Protein AF-A0A5B2TSE2-F1 (afdb_monomer)

pLDDT: mean 82.45, std 15.37, range [44.38, 97.31]

Nearest PDB structures (foldseek):
  7pr6-assembly1_AAA  TM=5.785E-01  e=1.540E-02  Escherichia coli K-12
  7pr6-assembly1_BBB-2  TM=5.096E-01  e=3.638E-02  Escherichia coli K-12
  8ohx-assembly1_AAA  TM=5.110E-01  e=3.638E-02  Escherichia coli
  1e07-assembly1_A  TM=4.698E-01  e=3.292E-01  Homo sapiens
  1vca-assembly1_A  TM=3.664E-01  e=1.823E-01  Homo sapiens

Radius of gyration: 26.02 Å; Cα contacts (8 Å, |Δi|>4): 237; chains: 1; bounding box: 53×44×72 Å

Organism: NCBI:txid1658664

Secondary structure (DSSP, 8-state):
-BTTB----------SSS---------SSPPPP--------SS--SS----------------EEEEEEESSSEETT--EEEEEEESS-EEEEEEEEETTS-EEEEEEEEE-SEEEEEEE--TTPPSEEEEEEEEETTEEEEEEEEEE-

Foldseek 3Di:
DDPPDDDDDDDDDDDPDLEDDDDDDDDPDDDDDDPDDDDDDPDPDPDDSDYPPDPPPPDPVQDFDDWDWPDFADEAQGKIKIKIATQAWFKKKKWKAAPVGDTQDIDIDTDHHTIDIDIDGRHPDDFHKMWIWIATPNDIDIDIGTYDD

Mean predicted aligned error: 16.01 Å

Solvent-accessible surface area (backbone atoms only — not comparable to full-atom values): 9755 Å² total; per-residue (Å²): 126,56,104,87,47,91,76,88,86,87,80,95,80,86,73,90,76,71,62,80,85,89,80,89,78,86,62,102,58,84,81,77,92,77,93,79,87,86,88,78,83,92,65,98,60,101,63,88,73,64,73,81,78,72,74,80,74,84,59,75,80,63,44,71,48,69,80,48,67,40,58,69,66,30,49,58,74,45,65,37,37,39,35,35,31,25,75,47,70,36,67,26,38,43,36,30,22,41,83,90,66,52,79,76,41,75,52,75,48,75,40,46,65,40,81,39,77,46,81,42,75,58,72,87,59,70,66,44,58,34,41,39,36,40,38,34,84,92,38,79,43,80,45,80,43,39,37,36,119

InterPro domains:
  IPR026444 Secretion system, C-terminal sorting domain [PF18962] (70-148)
  IPR026444 Secretion system, C-terminal sorting domain [TIGR04183] (70-148)

Sequence (149 aa):
FGHRRGGMLSYPVTVSGGSLEVGFLHGPSENPLVNAIEVLVGQASSNLVQLKSRLPIGTSKLSVNDVTLIPNPVFKNEKITVQLVSSIESLTFVSMYSLNGALVYQKSFTTFVGHNEMELFPENLEAGIYLVKISTAGNDMLKKIIVKN

Structure (mmCIF, N/CA/C/O backbone):
data_AF-A0A5B2TSE2-F1
#
_entry.id   AF-A0A5B2TSE2-F1
#
loop_
_atom_site.group_PDB
_atom_site.id
_atom_site.type_symbol
_atom_site.label_atom_id
_atom_site.label_alt_id
_atom_site.label_comp_id
_atom_site.label_asym_id
_atom_site.label_entity_id
_atom_site.label_seq_id
_atom_site.pdbx_PDB_ins_code
_atom_site.Cartn_x
_atom_site.Cartn_y
_atom_site.Cartn_z
_atom_site.occupancy
_atom_site.B_iso_or_equiv
_atom_site.auth_seq_id
_atom_site.auth_comp_id
_atom_site.auth_asym_id
_atom_site.auth_atom_id
_atom_site.pdbx_PDB_model_num
ATOM 1 N N . PHE A 1 1 ? 13.574 -30.381 -42.114 1.00 55.53 1 PHE A N 1
ATOM 2 C CA . PHE A 1 1 ? 12.448 -30.393 -41.152 1.00 55.53 1 PHE A CA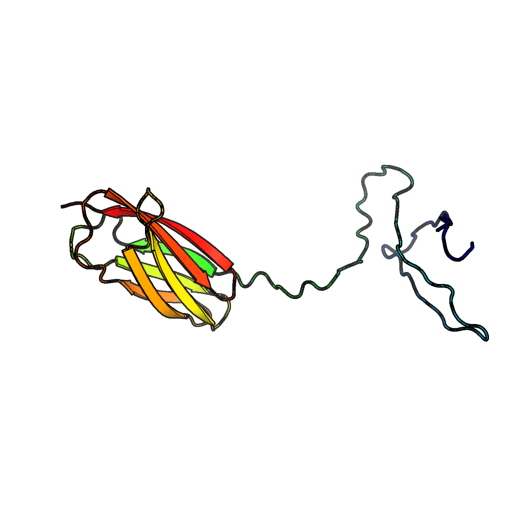 1
ATOM 3 C C . PHE A 1 1 ? 11.169 -30.017 -41.899 1.00 55.53 1 PHE A C 1
ATOM 5 O O . PHE A 1 1 ? 11.265 -29.232 -42.831 1.00 55.53 1 PHE A O 1
ATOM 12 N N . GLY A 1 2 ? 10.023 -30.643 -41.606 1.00 58.03 2 GLY A N 1
ATOM 13 C CA . GLY A 1 2 ? 8.767 -30.478 -42.367 1.00 58.03 2 GLY A CA 1
ATOM 14 C C . GLY A 1 2 ? 7.661 -29.802 -41.548 1.00 58.03 2 GLY A C 1
ATOM 15 O O . GLY A 1 2 ? 7.815 -29.635 -40.343 1.00 58.03 2 GLY A O 1
ATOM 16 N N . HIS A 1 3 ? 6.520 -29.478 -42.171 1.00 58.81 3 HIS A N 1
ATOM 17 C CA . HIS A 1 3 ? 5.462 -28.619 -41.599 1.00 58.81 3 HIS A CA 1
ATOM 18 C C . HIS A 1 3 ? 4.762 -29.126 -40.312 1.00 58.81 3 HIS A C 1
ATOM 20 O O . HIS A 1 3 ? 3.870 -28.454 -39.805 1.00 58.81 3 HIS A O 1
ATOM 26 N N . ARG A 1 4 ? 5.127 -30.303 -39.777 1.00 61.62 4 ARG A N 1
ATOM 27 C CA . ARG A 1 4 ? 4.570 -30.867 -38.524 1.00 61.62 4 ARG A CA 1
ATOM 28 C C . ARG A 1 4 ? 5.601 -31.516 -37.597 1.00 61.62 4 ARG A C 1
ATOM 30 O O . ARG A 1 4 ? 5.214 -32.169 -36.635 1.00 61.62 4 ARG A O 1
ATOM 37 N N . ARG A 1 5 ? 6.903 -31.407 -37.885 1.00 69.69 5 ARG A N 1
ATOM 38 C CA . ARG A 1 5 ? 7.961 -31.949 -37.013 1.00 69.69 5 ARG A CA 1
ATOM 39 C C . ARG A 1 5 ? 9.074 -30.920 -36.869 1.00 69.69 5 ARG A C 1
ATOM 41 O O . ARG A 1 5 ? 9.832 -30.701 -37.815 1.00 69.69 5 ARG A O 1
ATOM 48 N N . GLY A 1 6 ? 9.145 -30.298 -35.693 1.00 72.81 6 GLY A N 1
ATOM 49 C CA . GLY A 1 6 ? 10.291 -29.489 -35.291 1.00 72.81 6 GLY A CA 1
ATOM 50 C C . GLY A 1 6 ? 11.506 -30.387 -35.081 1.00 72.81 6 GLY A C 1
ATOM 51 O O . GLY A 1 6 ? 11.375 -31.492 -34.559 1.00 72.81 6 GLY A O 1
ATOM 52 N N . GLY A 1 7 ? 12.672 -29.939 -35.535 1.00 78.12 7 GLY A N 1
ATOM 53 C CA . GLY A 1 7 ? 13.942 -30.566 -35.197 1.00 78.12 7 GLY A CA 1
ATOM 54 C C . GLY A 1 7 ? 14.780 -29.634 -34.344 1.00 78.12 7 GLY A C 1
ATOM 55 O O . GLY A 1 7 ? 14.638 -28.417 -34.434 1.00 78.12 7 GLY A O 1
ATOM 56 N N . MET A 1 8 ? 15.646 -30.222 -33.529 1.00 85.12 8 MET A N 1
ATOM 57 C CA . MET A 1 8 ? 16.658 -29.501 -32.772 1.00 85.12 8 MET A CA 1
ATOM 58 C C . MET A 1 8 ? 17.994 -29.641 -33.505 1.00 85.12 8 MET A C 1
ATOM 60 O O . MET A 1 8 ? 18.377 -30.744 -33.894 1.00 85.12 8 MET A O 1
ATOM 64 N N . LEU A 1 9 ? 18.686 -28.521 -33.698 1.00 83.88 9 LEU A N 1
ATOM 65 C CA . LEU A 1 9 ? 20.085 -28.483 -34.114 1.00 83.88 9 LEU A CA 1
ATOM 66 C C . LEU A 1 9 ? 20.907 -28.002 -32.916 1.00 83.88 9 LEU A C 1
ATOM 68 O O . LEU A 1 9 ? 20.532 -27.022 -32.274 1.00 83.88 9 LEU A O 1
ATOM 72 N N . SER A 1 10 ? 22.009 -28.689 -32.621 1.00 87.69 10 SER A N 1
ATOM 73 C CA . SER A 1 10 ? 22.873 -28.385 -31.477 1.00 87.69 10 SER A CA 1
ATOM 74 C C . SER A 1 10 ? 24.286 -28.085 -31.956 1.00 87.69 10 SER A C 1
ATOM 76 O O . SER A 1 10 ? 24.852 -28.844 -32.743 1.00 87.69 10 SER A O 1
ATOM 78 N N . TYR A 1 11 ? 24.860 -26.992 -31.455 1.00 85.69 11 TYR A N 1
ATOM 79 C CA . TYR A 1 11 ? 26.192 -26.523 -31.828 1.00 85.69 11 TYR A CA 1
ATOM 80 C C . TYR A 1 11 ? 27.026 -26.275 -30.563 1.00 85.69 11 TYR A C 1
ATOM 82 O O . TYR A 1 11 ? 26.611 -25.470 -29.727 1.00 85.69 11 TYR A O 1
ATOM 90 N N . PRO A 1 12 ? 28.186 -26.935 -30.390 1.00 85.81 12 PRO A N 1
ATOM 91 C CA . PRO A 1 12 ? 29.099 -26.610 -29.301 1.00 85.81 12 PRO A CA 1
ATOM 92 C C . PRO A 1 12 ? 29.840 -25.298 -29.601 1.00 85.81 12 PRO A C 1
ATOM 94 O O . PRO A 1 12 ? 30.376 -25.123 -30.695 1.00 85.81 12 PRO A O 1
ATOM 97 N N . VAL A 1 13 ? 29.889 -24.382 -28.628 1.00 82.38 13 VAL A N 1
ATOM 98 C CA . VAL A 1 13 ? 30.563 -23.075 -28.752 1.00 82.38 13 VAL A CA 1
ATOM 99 C C . VAL A 1 13 ? 31.372 -22.774 -27.487 1.00 82.38 13 VAL A C 1
ATOM 101 O O . VAL A 1 13 ? 30.873 -22.942 -26.375 1.00 82.38 13 VAL A O 1
ATOM 104 N N . THR A 1 14 ? 32.604 -22.285 -27.651 1.00 83.88 14 THR A N 1
ATOM 105 C CA . THR A 1 14 ? 33.458 -21.799 -26.552 1.00 83.88 14 THR A CA 1
ATOM 106 C C . THR A 1 14 ? 33.378 -20.274 -26.457 1.00 83.88 14 THR A C 1
ATOM 108 O O . THR A 1 14 ? 33.639 -19.579 -27.436 1.00 83.88 14 THR A O 1
ATOM 111 N N . VAL A 1 15 ? 33.058 -19.737 -25.274 1.00 81.56 15 VAL A N 1
ATOM 112 C CA . VAL A 1 15 ? 32.952 -18.286 -25.035 1.00 81.56 15 VAL A CA 1
ATOM 113 C C . VAL A 1 15 ? 34.259 -17.754 -24.443 1.00 81.56 15 VAL A C 1
ATOM 115 O O . VAL A 1 15 ? 34.532 -17.959 -23.265 1.00 81.56 15 VAL A O 1
ATOM 118 N N . SER A 1 16 ? 35.064 -17.052 -25.247 1.00 73.19 16 SER A N 1
ATOM 119 C CA . SER A 1 16 ? 36.394 -16.556 -24.834 1.00 73.19 16 SER A CA 1
ATOM 120 C C . SER A 1 16 ? 36.434 -15.073 -24.417 1.00 73.19 16 SER A C 1
ATOM 122 O O . SER A 1 16 ? 37.504 -14.564 -24.096 1.00 73.19 16 SER A O 1
ATOM 124 N N . GLY A 1 17 ? 35.300 -14.367 -24.409 1.00 66.75 17 GLY A N 1
ATOM 125 C CA . GLY A 1 17 ? 35.241 -12.911 -24.176 1.00 66.75 17 GLY A CA 1
ATOM 126 C C . GLY A 1 17 ? 34.177 -12.461 -23.173 1.00 66.75 17 GLY A C 1
ATOM 127 O O . GLY A 1 17 ? 33.862 -11.279 -23.101 1.00 66.75 17 GLY A O 1
ATOM 128 N N . GLY A 1 18 ? 33.589 -13.396 -22.421 1.00 75.19 18 GLY A N 1
ATOM 129 C CA . GLY A 1 18 ? 32.560 -13.108 -21.413 1.00 75.19 18 GLY A CA 1
ATOM 130 C C . GLY A 1 18 ? 31.145 -12.865 -21.957 1.00 75.19 18 GLY A C 1
ATOM 131 O O . GLY A 1 18 ? 30.205 -12.835 -21.165 1.00 75.19 18 GLY A O 1
ATOM 132 N N . SER A 1 19 ? 30.959 -12.749 -23.274 1.00 81.44 19 SER A N 1
ATOM 133 C CA .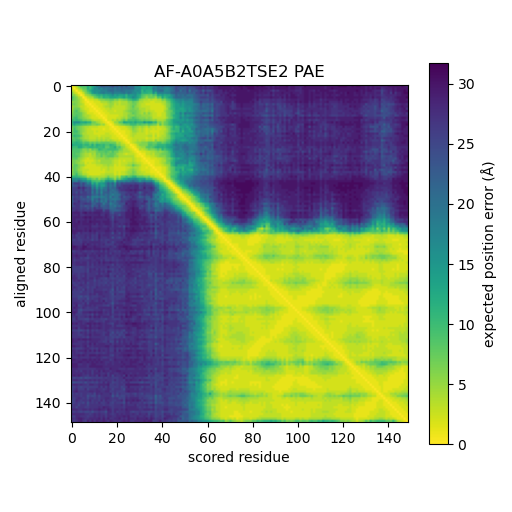 SER A 1 19 ? 29.642 -12.656 -23.916 1.00 81.44 19 SER A CA 1
ATOM 134 C C . SER A 1 19 ? 29.478 -13.670 -25.050 1.00 81.44 19 SER A C 1
ATOM 136 O O . SER A 1 19 ? 30.407 -13.944 -25.807 1.00 81.44 19 SER A O 1
ATOM 138 N N . LEU A 1 20 ? 28.266 -14.219 -25.158 1.00 85.38 20 LEU A N 1
ATOM 139 C CA . LEU A 1 20 ? 27.782 -14.967 -26.316 1.00 85.38 20 LEU A CA 1
ATOM 140 C C . LEU A 1 20 ? 26.706 -14.121 -26.998 1.00 85.38 20 LEU A C 1
ATOM 142 O O . LEU A 1 20 ? 25.741 -13.718 -26.347 1.00 85.38 20 LEU A O 1
ATOM 146 N N . GLU A 1 21 ? 26.869 -13.869 -28.290 1.00 87.12 21 GLU A N 1
ATOM 147 C CA . GLU A 1 21 ? 25.919 -13.112 -29.104 1.00 87.12 21 GLU A CA 1
ATOM 148 C C . GLU A 1 21 ? 25.267 -14.041 -30.130 1.00 87.12 21 GLU A C 1
ATOM 150 O O . GLU A 1 21 ? 25.946 -14.843 -30.771 1.00 87.12 21 GLU A O 1
ATOM 155 N N . VAL A 1 22 ? 23.944 -13.944 -30.276 1.00 86.25 22 VAL A N 1
ATOM 156 C CA . VAL A 1 22 ? 23.176 -14.710 -31.265 1.00 86.25 22 VAL A CA 1
ATOM 157 C C . VAL A 1 22 ? 22.559 -13.727 -32.249 1.00 86.25 22 VAL A C 1
ATOM 159 O O . VAL A 1 22 ? 21.670 -12.957 -31.888 1.00 86.25 22 VAL A O 1
ATOM 162 N N . GLY A 1 23 ? 23.056 -13.739 -33.484 1.00 85.12 23 GLY A N 1
ATOM 163 C CA . GLY A 1 23 ? 22.583 -12.878 -34.562 1.00 85.12 23 GLY A CA 1
ATOM 164 C C . GLY A 1 23 ? 21.850 -13.669 -35.639 1.00 85.12 23 GLY A C 1
ATOM 165 O O . GLY A 1 23 ? 22.335 -14.704 -36.094 1.00 85.12 23 GLY A 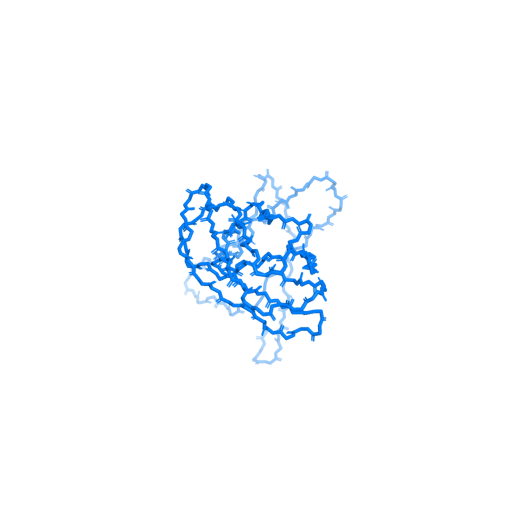O 1
ATOM 166 N N . PHE A 1 24 ? 20.708 -13.150 -36.087 1.00 84.38 24 PHE A N 1
ATOM 167 C CA . PHE A 1 24 ? 20.033 -13.618 -37.296 1.00 84.38 24 PHE A CA 1
ATOM 168 C C . PHE A 1 24 ? 20.484 -12.751 -38.466 1.00 84.38 24 PHE A C 1
ATOM 170 O O . PHE A 1 24 ? 19.944 -11.671 -38.706 1.00 84.38 24 PHE A O 1
ATOM 177 N N . LEU A 1 25 ? 21.533 -13.194 -39.154 1.00 82.19 25 LEU A N 1
ATOM 178 C CA . LEU A 1 25 ? 22.042 -12.492 -40.326 1.00 82.19 25 LEU A CA 1
ATOM 179 C C . LEU A 1 25 ? 21.147 -12.797 -41.530 1.00 82.19 25 LEU A C 1
ATOM 181 O O . LEU A 1 25 ? 20.718 -13.935 -41.719 1.00 82.19 25 LEU A O 1
ATOM 185 N N . HIS A 1 26 ? 20.862 -11.782 -42.340 1.00 80.19 26 HIS A N 1
ATOM 186 C CA . HIS A 1 26 ? 20.157 -11.971 -43.603 1.00 80.19 26 HIS A CA 1
ATOM 187 C C . HIS A 1 26 ? 21.174 -12.294 -44.695 1.00 80.19 26 HIS A C 1
ATOM 189 O O . HIS A 1 26 ? 22.159 -11.575 -44.871 1.00 80.19 26 HIS A O 1
ATOM 195 N N . GLY A 1 27 ? 20.943 -13.396 -45.401 1.00 78.19 27 GLY A N 1
ATOM 196 C CA . GLY A 1 27 ? 21.717 -13.795 -46.568 1.00 78.19 27 GLY A CA 1
ATOM 197 C C . GLY A 1 27 ? 20.920 -13.625 -47.866 1.00 78.19 27 GLY A C 1
ATOM 198 O O . GLY A 1 27 ? 19.839 -13.042 -47.863 1.00 78.19 27 GLY A O 1
ATOM 199 N N . PRO A 1 28 ? 21.409 -14.186 -48.985 1.00 76.25 28 PRO A N 1
ATOM 200 C CA . PRO A 1 28 ? 20.689 -14.208 -50.264 1.00 76.25 28 PRO A CA 1
ATOM 201 C C . PRO A 1 28 ? 19.433 -15.104 -50.262 1.00 76.25 28 PRO A C 1
ATOM 203 O O . PRO A 1 28 ? 18.751 -15.218 -51.277 1.00 76.25 28 PRO A O 1
ATOM 206 N N . SER A 1 29 ? 19.131 -15.788 -49.160 1.00 82.75 29 SER A N 1
ATOM 207 C CA . SER A 1 29 ? 17.932 -16.609 -48.980 1.00 82.75 29 SER A CA 1
ATOM 208 C C . SER A 1 29 ? 17.352 -16.374 -47.590 1.00 82.75 29 SER A C 1
ATOM 210 O O . SER A 1 29 ? 18.087 -16.036 -46.660 1.00 82.75 29 SER A O 1
ATOM 212 N N . GLU A 1 30 ? 16.039 -16.561 -47.467 1.00 81.62 30 GLU A N 1
ATOM 213 C CA . GLU A 1 30 ? 15.302 -16.332 -46.225 1.00 81.62 30 GLU A CA 1
ATOM 214 C C . GLU A 1 30 ? 15.703 -17.302 -45.112 1.00 81.62 30 GLU A C 1
ATOM 216 O O . GLU A 1 30 ? 15.958 -18.490 -45.343 1.00 81.62 30 GLU A O 1
ATOM 221 N N . ASN A 1 31 ? 15.709 -16.788 -43.883 1.00 81.31 31 ASN A N 1
ATOM 222 C CA . ASN A 1 31 ? 16.006 -17.586 -42.704 1.00 81.31 31 ASN A CA 1
ATOM 223 C C . ASN A 1 31 ? 14.850 -18.558 -42.411 1.00 81.31 31 ASN A C 1
ATOM 225 O O . ASN A 1 31 ? 13.679 -18.172 -42.468 1.00 81.31 31 ASN A O 1
ATOM 229 N N . PRO A 1 32 ? 15.139 -19.824 -42.063 1.00 80.94 32 PRO A N 1
ATOM 230 C CA . PRO A 1 32 ? 14.100 -20.753 -41.644 1.00 80.94 32 PRO A CA 1
ATOM 231 C C . PRO A 1 32 ? 13.454 -20.292 -40.329 1.00 80.94 32 PRO A C 1
ATOM 233 O O . PRO A 1 32 ? 14.090 -19.638 -39.503 1.00 80.94 32 PRO A O 1
ATOM 236 N N . LEU A 1 33 ? 12.196 -20.688 -40.105 1.00 83.56 33 LEU A N 1
ATOM 237 C CA . LEU A 1 33 ? 11.497 -20.419 -38.846 1.00 83.56 33 LEU A CA 1
ATOM 238 C C . LEU A 1 33 ? 12.250 -21.048 -37.663 1.00 83.56 33 LEU A C 1
ATOM 240 O O . LEU A 1 33 ? 12.445 -22.265 -37.618 1.00 83.56 33 LEU A O 1
ATOM 244 N N . VAL A 1 34 ? 12.593 -20.221 -36.675 1.00 84.75 34 VAL A N 1
ATOM 245 C CA . VAL A 1 34 ? 13.166 -20.647 -35.393 1.00 84.75 34 VAL A CA 1
ATOM 246 C C . VAL A 1 34 ? 12.134 -20.417 -34.295 1.00 84.75 34 VAL A C 1
ATOM 248 O O . VAL A 1 34 ? 11.742 -19.286 -34.036 1.00 84.75 34 VAL A O 1
ATOM 251 N N . ASN A 1 35 ? 11.688 -21.498 -33.651 1.00 83.94 35 ASN A N 1
ATOM 252 C CA . ASN A 1 35 ? 10.677 -21.426 -32.587 1.00 83.94 35 ASN A CA 1
ATOM 253 C C . ASN A 1 35 ? 11.282 -21.223 -31.192 1.00 83.94 35 ASN A C 1
ATOM 255 O O . ASN A 1 35 ? 10.628 -20.664 -30.317 1.00 83.94 35 ASN A O 1
ATOM 259 N N . ALA A 1 36 ? 12.503 -21.711 -30.964 1.00 87.19 36 ALA A N 1
ATOM 260 C CA . ALA A 1 36 ? 13.179 -21.619 -29.678 1.00 87.19 36 ALA A CA 1
ATOM 261 C C . ALA A 1 36 ? 14.698 -21.702 -29.853 1.00 87.19 36 ALA A C 1
ATOM 263 O O . ALA A 1 36 ? 15.190 -22.338 -30.788 1.00 87.19 36 ALA A O 1
ATOM 264 N N . ILE A 1 37 ? 15.418 -21.082 -28.920 1.00 87.56 37 ILE A N 1
ATOM 265 C CA . ILE A 1 37 ? 16.862 -21.225 -28.734 1.00 87.56 37 ILE A CA 1
ATOM 266 C C . ILE A 1 37 ? 17.084 -21.642 -27.282 1.00 87.56 37 ILE A C 1
ATOM 268 O O . ILE A 1 37 ? 16.563 -21.002 -26.370 1.00 87.56 37 ILE A O 1
ATOM 272 N N . GLU A 1 38 ? 17.872 -22.692 -27.079 1.00 88.56 38 GLU A N 1
ATOM 273 C CA . GLU A 1 38 ? 18.298 -23.164 -25.764 1.00 88.56 38 GLU A CA 1
ATOM 274 C C . GLU A 1 38 ? 19.829 -23.114 -25.691 1.00 88.56 38 GLU A C 1
ATOM 276 O O . GLU A 1 38 ? 20.514 -23.571 -26.607 1.00 88.56 38 GLU A O 1
ATOM 281 N N . VAL A 1 39 ? 20.372 -22.533 -24.616 1.00 86.56 39 VAL A N 1
ATOM 282 C CA . VAL A 1 39 ? 21.820 -22.442 -24.379 1.00 86.56 39 VAL A CA 1
ATOM 283 C C . VAL A 1 39 ? 22.156 -23.247 -23.133 1.00 86.56 39 VAL A C 1
ATOM 285 O O . VAL A 1 39 ? 21.737 -22.902 -22.030 1.00 86.56 39 VAL A O 1
ATOM 288 N N . LEU A 1 40 ? 22.937 -24.309 -23.319 1.00 83.25 40 LEU A N 1
ATOM 289 C CA . LEU A 1 40 ? 23.383 -25.191 -22.246 1.00 83.25 40 LEU A CA 1
ATOM 290 C C . LEU A 1 40 ? 24.860 -24.928 -21.939 1.00 83.25 40 LEU A C 1
ATOM 292 O O . LEU A 1 40 ? 25.689 -24.840 -22.846 1.00 83.25 40 LEU A O 1
ATOM 296 N N . VAL A 1 41 ? 25.205 -24.814 -20.656 1.00 80.19 41 VAL A N 1
ATOM 297 C CA . VAL A 1 41 ? 26.604 -24.693 -20.222 1.00 80.19 41 VAL A CA 1
ATOM 298 C C . VAL A 1 41 ? 27.234 -26.083 -20.238 1.00 80.19 41 VAL A C 1
ATOM 300 O O . VAL A 1 41 ? 26.806 -26.973 -19.509 1.00 80.19 41 VAL A O 1
ATOM 303 N N . GLY A 1 42 ? 28.248 -26.264 -21.087 1.00 65.12 42 GLY A N 1
ATOM 304 C CA . GLY A 1 42 ? 28.809 -27.579 -21.398 1.00 65.12 42 GLY A CA 1
ATOM 305 C C . GLY A 1 42 ? 29.494 -28.295 -20.234 1.00 65.12 42 GLY A C 1
ATOM 306 O O . GLY A 1 42 ? 29.551 -29.519 -20.264 1.00 65.12 42 GLY A O 1
ATOM 307 N N . GLN A 1 43 ? 29.995 -27.583 -19.215 1.00 57.34 43 GLN A N 1
ATOM 308 C CA . GLN A 1 43 ? 30.623 -28.171 -18.022 1.00 57.34 43 GLN A CA 1
ATOM 309 C C . GLN A 1 43 ? 30.517 -27.214 -16.825 1.00 57.34 43 GLN A C 1
ATOM 311 O O . GLN A 1 43 ? 30.720 -26.008 -16.973 1.00 57.34 43 GLN A O 1
ATOM 316 N N . ALA A 1 44 ? 30.207 -27.752 -15.640 1.00 50.19 44 ALA A N 1
ATOM 317 C CA . ALA A 1 44 ? 30.149 -27.022 -14.375 1.00 50.19 44 ALA A CA 1
ATOM 318 C C . ALA A 1 44 ? 31.552 -26.582 -13.924 1.00 50.19 44 ALA A C 1
ATOM 320 O O . ALA A 1 44 ? 32.141 -27.143 -13.006 1.00 50.19 44 ALA A O 1
ATOM 321 N N . SER A 1 45 ? 32.086 -25.557 -14.574 1.00 48.97 45 SER A N 1
ATOM 322 C CA . SER A 1 45 ? 33.185 -24.767 -14.040 1.00 48.97 45 SER A CA 1
ATOM 323 C C . SER A 1 45 ? 32.569 -23.554 -13.362 1.00 48.97 45 SER A C 1
ATOM 325 O O . SER A 1 45 ? 31.835 -22.794 -13.989 1.00 48.97 45 SER A O 1
ATOM 327 N N . SER A 1 46 ? 32.832 -23.411 -12.063 1.00 50.38 46 SER A N 1
ATOM 328 C CA . SER A 1 46 ? 32.350 -22.341 -11.183 1.00 50.38 46 SER A CA 1
ATOM 329 C C . SER A 1 46 ? 32.903 -20.963 -11.580 1.00 50.38 46 SER A C 1
ATOM 331 O O . SER A 1 46 ? 33.634 -20.341 -10.819 1.00 50.38 46 SER A O 1
ATOM 333 N N . ASN A 1 47 ? 32.555 -20.476 -12.767 1.00 51.00 47 ASN A N 1
ATOM 334 C CA . ASN A 1 47 ? 32.709 -19.092 -13.185 1.00 51.00 47 ASN A CA 1
ATOM 335 C C . ASN A 1 47 ? 31.488 -18.727 -14.028 1.00 51.00 47 ASN A C 1
ATOM 337 O O . ASN A 1 47 ? 31.283 -19.237 -15.127 1.00 51.00 47 ASN A O 1
ATOM 341 N N . LEU A 1 48 ? 30.642 -17.881 -13.446 1.00 46.28 48 LEU A N 1
ATOM 342 C CA . LEU A 1 48 ? 29.333 -17.488 -13.952 1.00 46.28 48 LEU A CA 1
ATOM 343 C C . LEU A 1 48 ? 29.462 -16.785 -15.314 1.00 46.28 48 LEU A C 1
ATOM 345 O O . LEU A 1 48 ? 29.685 -15.578 -15.379 1.00 46.28 48 LEU A O 1
ATOM 349 N N . VAL A 1 49 ? 29.283 -17.522 -16.410 1.00 52.53 49 VAL A N 1
ATOM 350 C CA . VAL A 1 49 ? 29.032 -16.925 -17.727 1.00 52.53 49 VAL A CA 1
ATOM 351 C C . VAL A 1 49 ? 27.592 -16.414 -17.719 1.00 52.53 49 VAL A C 1
ATOM 353 O O . VAL A 1 49 ? 26.640 -17.173 -17.882 1.00 52.53 49 VAL A O 1
ATOM 356 N N . GLN A 1 50 ? 27.420 -15.117 -17.462 1.00 55.69 50 GLN A N 1
ATOM 357 C CA . GLN A 1 50 ? 26.118 -14.460 -17.552 1.00 55.69 50 GLN A CA 1
ATOM 358 C C . GLN A 1 50 ? 25.711 -14.326 -19.023 1.00 55.69 50 GLN A C 1
ATOM 360 O O . GLN A 1 50 ? 26.207 -13.466 -19.751 1.00 55.69 50 GLN A O 1
ATOM 365 N N . LEU A 1 51 ? 24.767 -15.158 -19.456 1.00 53.97 51 LEU A N 1
ATOM 366 C CA . LEU A 1 51 ? 24.082 -14.989 -20.732 1.00 53.97 51 LEU A CA 1
ATOM 367 C C . LEU A 1 51 ? 23.205 -13.729 -20.653 1.00 53.97 51 LEU A C 1
ATOM 369 O O . LEU A 1 51 ? 22.231 -13.681 -19.902 1.00 53.97 51 LEU A O 1
ATOM 373 N N . LYS A 1 52 ? 23.541 -12.686 -21.421 1.00 55.19 52 LYS A N 1
ATOM 374 C CA . LYS A 1 52 ? 22.751 -11.444 -21.510 1.00 55.19 52 LYS A CA 1
ATOM 375 C C . LYS A 1 52 ? 21.509 -11.596 -22.399 1.00 55.19 52 LYS A C 1
ATOM 377 O O . LYS A 1 52 ? 21.200 -10.699 -23.176 1.00 55.19 52 LYS A O 1
ATOM 382 N N . SER A 1 53 ? 20.738 -12.673 -22.271 1.00 51.06 53 SER A N 1
ATOM 383 C CA . SER A 1 53 ? 19.376 -12.689 -22.816 1.00 51.06 53 SER A CA 1
ATOM 384 C C . SER A 1 53 ? 18.429 -12.067 -21.790 1.00 51.06 53 SER A C 1
ATOM 386 O O . SER A 1 53 ? 17.683 -12.752 -21.091 1.00 51.06 53 SER A O 1
ATOM 388 N N . ARG A 1 54 ? 18.490 -10.738 -21.659 1.00 50.34 54 ARG A N 1
ATOM 389 C CA . ARG A 1 54 ? 17.428 -9.984 -20.994 1.00 50.34 54 ARG A CA 1
ATOM 390 C C . ARG A 1 54 ? 16.265 -9.901 -21.975 1.00 50.34 54 ARG A C 1
ATOM 392 O O . ARG A 1 54 ? 16.318 -9.109 -22.906 1.00 50.34 54 ARG A O 1
ATOM 399 N N . LEU A 1 55 ? 15.210 -10.680 -21.752 1.00 45.38 55 LEU A N 1
ATOM 400 C CA . LEU A 1 55 ? 13.879 -10.211 -22.127 1.00 45.38 55 LEU A CA 1
ATOM 401 C C . LEU A 1 55 ? 13.675 -8.917 -21.333 1.00 45.38 55 LEU A C 1
ATOM 403 O O . LEU A 1 55 ? 13.718 -8.977 -20.099 1.00 45.38 55 LEU A O 1
ATOM 407 N N . PRO A 1 56 ? 13.506 -7.746 -21.965 1.00 44.38 56 PRO A N 1
ATOM 408 C CA . PRO A 1 56 ? 13.042 -6.595 -21.2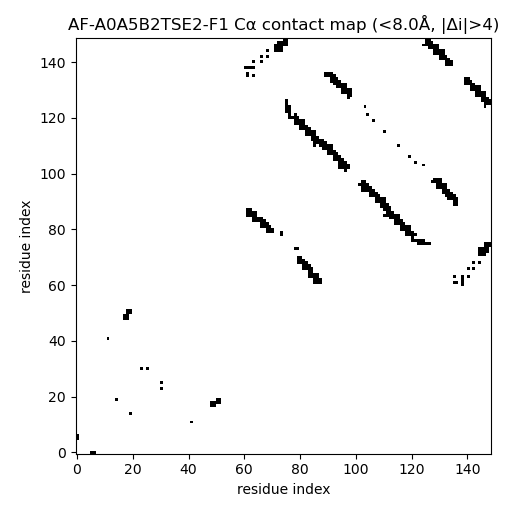32 1.00 44.38 56 PRO A CA 1
ATOM 409 C C . PRO A 1 56 ? 11.568 -6.860 -20.925 1.00 44.38 56 PRO A C 1
ATOM 411 O O . PRO A 1 56 ? 10.673 -6.373 -21.605 1.00 44.38 56 PRO A O 1
ATOM 414 N N . ILE A 1 57 ? 11.295 -7.615 -19.862 1.00 46.94 57 ILE A N 1
ATOM 415 C CA . ILE A 1 57 ? 10.167 -7.232 -19.029 1.00 46.94 57 ILE A CA 1
ATOM 416 C C . ILE A 1 57 ? 10.623 -5.917 -18.418 1.00 46.94 57 ILE A C 1
ATOM 418 O O . ILE A 1 57 ? 11.401 -5.869 -17.465 1.00 46.94 57 ILE A O 1
ATOM 422 N N . GLY A 1 58 ? 10.232 -4.835 -19.088 1.00 50.50 58 GLY A N 1
ATOM 423 C CA . GLY A 1 58 ? 10.295 -3.484 -18.572 1.00 50.50 58 GLY A CA 1
ATOM 424 C C . GLY A 1 58 ? 9.377 -3.384 -17.366 1.00 50.50 58 GLY A C 1
ATOM 425 O O . GLY A 1 58 ? 8.313 -2.794 -17.430 1.00 50.50 58 GLY A O 1
ATOM 426 N N . THR A 1 59 ? 9.799 -3.973 -16.260 1.00 47.28 59 THR A N 1
ATOM 427 C CA . THR A 1 59 ? 9.471 -3.481 -14.940 1.00 47.28 59 THR A CA 1
ATOM 428 C C . THR A 1 59 ? 10.819 -3.355 -14.261 1.00 47.28 59 THR A C 1
ATOM 430 O O . THR A 1 59 ? 11.299 -4.275 -13.596 1.00 47.28 59 THR A O 1
ATOM 433 N N . SER A 1 60 ? 11.463 -2.197 -14.422 1.00 45.44 60 SER A N 1
ATOM 434 C CA . SER A 1 60 ? 12.170 -1.653 -13.268 1.00 45.44 60 SER A CA 1
ATOM 435 C C . SER A 1 60 ? 11.234 -1.890 -12.086 1.00 45.44 60 SER A C 1
ATOM 437 O O . SER A 1 60 ? 10.060 -1.532 -12.152 1.00 45.44 60 SER A O 1
ATOM 439 N N . LYS A 1 61 ? 11.677 -2.641 -11.079 1.00 51.22 61 LYS A N 1
ATOM 440 C CA . LYS A 1 61 ? 10.897 -2.803 -9.860 1.00 51.22 61 LYS A CA 1
ATOM 441 C C . LYS A 1 61 ? 10.733 -1.392 -9.305 1.00 51.22 61 LYS A C 1
ATOM 443 O O . LYS A 1 61 ? 11.666 -0.848 -8.720 1.00 51.22 61 LYS A O 1
ATOM 448 N N . LEU A 1 62 ? 9.602 -0.766 -9.615 1.00 53.72 62 LEU A N 1
ATOM 449 C CA . LEU A 1 62 ? 9.222 0.549 -9.134 1.00 53.72 62 LEU A CA 1
ATOM 450 C C . LEU A 1 62 ? 8.893 0.346 -7.666 1.00 53.72 62 LEU A C 1
ATOM 452 O O . LEU A 1 62 ? 7.778 0.012 -7.282 1.00 53.72 62 LEU A O 1
ATOM 456 N N . SER A 1 63 ? 9.948 0.374 -6.869 1.00 59.44 63 SER A N 1
ATOM 457 C CA . SER A 1 63 ? 9.893 -0.071 -5.496 1.00 59.44 63 SER A CA 1
ATOM 458 C C . SER A 1 63 ? 9.449 1.106 -4.648 1.00 59.44 63 SER A C 1
ATOM 460 O O . SER A 1 63 ? 10.156 2.115 -4.544 1.00 59.44 63 SER A O 1
ATOM 462 N N . VAL A 1 64 ? 8.273 0.969 -4.043 1.00 62.25 64 VAL A N 1
ATOM 463 C CA . VAL A 1 64 ? 8.061 1.582 -2.739 1.00 62.25 64 VAL A CA 1
ATOM 464 C C . VAL A 1 64 ? 8.951 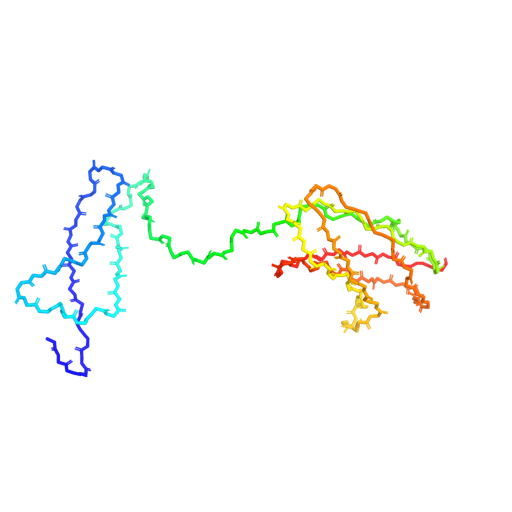0.804 -1.782 1.00 62.25 64 VAL A C 1
ATOM 466 O O . VAL A 1 64 ? 8.827 -0.413 -1.646 1.00 62.25 64 VAL A O 1
ATOM 469 N N . ASN A 1 65 ? 9.910 1.498 -1.191 1.00 66.44 65 ASN A N 1
ATOM 470 C CA . ASN A 1 65 ? 10.783 0.954 -0.171 1.00 66.44 65 ASN A CA 1
ATOM 471 C C . ASN A 1 65 ? 10.260 1.476 1.168 1.00 66.44 65 ASN A C 1
ATOM 473 O O . ASN A 1 65 ? 9.966 2.658 1.308 1.00 66.44 65 ASN A O 1
ATOM 477 N N . ASP A 1 66 ? 10.100 0.575 2.131 1.00 78.44 66 ASP A N 1
ATOM 478 C CA . ASP A 1 66 ? 9.803 0.912 3.524 1.00 78.44 66 ASP A CA 1
ATOM 479 C C . ASP A 1 66 ? 8.488 1.670 3.757 1.00 78.44 66 ASP A C 1
ATOM 481 O O . ASP A 1 66 ? 8.449 2.885 3.908 1.00 78.44 66 ASP A O 1
ATOM 485 N N . VAL A 1 67 ? 7.390 0.915 3.866 1.00 90.50 67 VAL A N 1
ATOM 486 C CA . VAL A 1 67 ? 6.122 1.432 4.404 1.00 90.50 67 VAL A CA 1
ATOM 487 C C . VAL A 1 67 ? 6.087 1.242 5.920 1.00 90.50 67 VAL A C 1
ATOM 489 O O . VAL A 1 67 ? 6.253 0.117 6.419 1.00 90.50 67 VAL A O 1
ATOM 492 N N . THR A 1 68 ? 5.793 2.314 6.647 1.00 93.44 68 THR A N 1
ATOM 493 C CA . THR A 1 68 ? 5.498 2.312 8.082 1.00 93.44 68 THR A CA 1
ATOM 494 C C . THR A 1 68 ? 4.071 2.805 8.326 1.00 93.44 68 THR A C 1
ATOM 496 O O . THR A 1 68 ? 3.540 3.636 7.590 1.00 93.44 68 THR A O 1
ATOM 499 N N . LEU A 1 69 ? 3.422 2.225 9.338 1.00 95.44 69 LEU A N 1
ATOM 500 C CA . LEU A 1 69 ? 2.070 2.576 9.771 1.00 95.44 69 LEU A CA 1
ATOM 501 C C . LEU A 1 69 ? 2.131 2.998 11.234 1.00 95.44 69 LEU A C 1
ATOM 503 O O . LEU A 1 69 ? 2.640 2.235 12.059 1.00 95.44 69 LEU A O 1
ATOM 507 N N . ILE A 1 70 ? 1.631 4.192 11.536 1.00 95.06 70 ILE A N 1
ATOM 508 C CA . ILE A 1 70 ? 1.721 4.806 12.861 1.00 95.06 70 ILE A CA 1
ATOM 509 C C . ILE A 1 70 ? 0.341 5.361 13.248 1.00 95.06 70 ILE A C 1
ATOM 511 O O . ILE A 1 70 ? -0.237 6.087 12.448 1.00 95.06 70 ILE A O 1
ATOM 515 N N . PRO A 1 71 ? -0.184 5.084 14.450 1.00 94.44 71 PRO A N 1
ATOM 516 C CA . PRO A 1 71 ? 0.354 4.173 15.455 1.00 94.44 71 PRO A CA 1
ATOM 517 C C . PRO A 1 71 ? 0.019 2.703 15.141 1.00 94.44 71 PRO A C 1
ATOM 519 O O . PRO A 1 71 ? -0.850 2.384 14.331 1.00 94.44 71 PRO A O 1
ATOM 522 N N . ASN A 1 72 ? 0.728 1.779 15.785 1.00 92.06 72 ASN A N 1
ATOM 523 C CA . ASN A 1 72 ? 0.366 0.364 15.804 1.00 92.06 72 ASN A CA 1
ATOM 524 C C . ASN A 1 72 ? 0.680 -0.211 17.196 1.00 92.06 72 ASN A C 1
ATOM 526 O O . ASN A 1 72 ? 1.864 -0.365 17.512 1.00 92.06 72 ASN A O 1
ATOM 530 N N . PRO A 1 73 ? -0.324 -0.554 18.028 1.00 94.94 73 PRO A N 1
ATOM 531 C CA . PRO A 1 73 ? -1.771 -0.531 17.758 1.00 94.94 73 PRO A CA 1
ATOM 532 C C . PRO A 1 73 ? -2.369 0.873 17.557 1.00 94.94 73 PRO A C 1
ATOM 534 O O . PRO A 1 73 ? -1.792 1.843 18.033 1.00 94.94 73 PRO A O 1
ATOM 537 N N . VAL A 1 74 ? -3.526 0.955 16.895 1.00 95.31 74 VAL A N 1
ATOM 538 C CA . VAL A 1 74 ? -4.333 2.176 16.705 1.00 95.31 74 VAL A CA 1
ATOM 539 C C . VAL A 1 74 ? -5.664 2.071 17.454 1.00 95.31 74 VAL A C 1
ATOM 541 O O . VAL A 1 74 ? -6.246 0.985 17.506 1.00 95.31 74 VAL A O 1
ATOM 544 N N . PHE A 1 75 ? -6.143 3.161 18.053 1.00 93.50 75 PHE A N 1
ATOM 545 C CA . PHE A 1 75 ? -7.450 3.191 18.714 1.00 93.50 75 PHE A CA 1
ATOM 546 C C . PHE A 1 75 ? -8.596 3.448 17.726 1.00 93.50 75 PHE A C 1
ATOM 548 O O . PHE A 1 75 ? -8.405 3.967 16.625 1.00 93.50 75 PHE A O 1
ATOM 555 N N . LYS A 1 76 ? -9.819 3.062 18.102 1.00 89.75 76 LYS A N 1
ATOM 556 C CA . LYS A 1 76 ? -11.009 3.258 17.270 1.00 89.75 76 LYS A CA 1
ATOM 557 C C . LYS A 1 76 ? -11.185 4.744 16.951 1.00 89.75 76 LYS A C 1
ATOM 559 O O . LYS A 1 76 ? -11.101 5.591 17.836 1.00 89.75 76 LYS A O 1
ATOM 564 N N . ASN A 1 77 ? -11.454 5.046 15.680 1.00 86.56 77 ASN A N 1
ATOM 565 C CA . ASN A 1 77 ? -11.595 6.405 15.141 1.00 86.56 77 ASN A CA 1
ATOM 566 C C . ASN A 1 77 ? -10.332 7.284 15.249 1.00 86.56 77 ASN A C 1
ATOM 568 O O . ASN A 1 77 ? -10.398 8.485 14.991 1.00 86.56 77 ASN A O 1
ATOM 572 N N . GLU A 1 78 ? -9.181 6.709 15.602 1.00 91.75 78 GLU A N 1
ATOM 573 C CA . GLU A 1 78 ? -7.899 7.396 15.526 1.00 91.75 78 GLU A CA 1
ATOM 574 C C . GLU A 1 78 ? -7.353 7.337 14.092 1.00 91.75 78 GLU A C 1
ATOM 576 O O . GLU A 1 78 ? -7.581 6.384 13.339 1.00 91.75 78 GLU A O 1
ATOM 581 N N . LYS A 1 79 ? -6.627 8.384 13.699 1.00 93.88 79 LYS A N 1
ATOM 582 C CA . LYS A 1 79 ? -5.970 8.435 12.395 1.00 93.88 79 LYS A CA 1
ATOM 583 C C . LYS A 1 79 ? -4.795 7.462 12.326 1.00 93.88 79 LYS A C 1
ATOM 585 O O . LYS A 1 79 ? -4.078 7.264 13.302 1.00 93.88 79 LYS A O 1
ATOM 590 N N . ILE A 1 80 ? -4.559 6.917 11.137 1.00 96.38 80 ILE A N 1
ATOM 591 C CA . ILE A 1 80 ? -3.373 6.114 10.830 1.00 96.38 80 ILE A CA 1
ATOM 592 C C . ILE A 1 80 ? -2.529 6.889 9.828 1.00 96.38 80 ILE A C 1
ATOM 594 O O . ILE A 1 80 ? -2.967 7.152 8.709 1.00 96.38 80 ILE A O 1
ATOM 598 N N . THR A 1 81 ? -1.304 7.215 10.210 1.00 96.62 81 THR A N 1
ATOM 599 C CA . THR A 1 81 ? -0.294 7.794 9.334 1.00 96.62 81 THR A CA 1
ATOM 600 C C . THR A 1 81 ? 0.441 6.683 8.590 1.00 96.62 81 THR A C 1
ATOM 602 O O . THR A 1 81 ? 1.047 5.793 9.190 1.00 96.62 81 THR A O 1
ATOM 605 N N . VAL A 1 82 ? 0.397 6.746 7.263 1.00 95.94 82 VAL A N 1
ATOM 606 C CA . VAL A 1 82 ? 1.188 5.930 6.343 1.00 95.94 82 VAL A CA 1
ATOM 607 C C . VAL A 1 82 ? 2.394 6.754 5.923 1.00 95.94 82 VAL A C 1
ATOM 609 O O . VAL A 1 82 ? 2.218 7.790 5.285 1.00 95.94 82 VAL A O 1
ATOM 612 N N . GLN A 1 83 ? 3.603 6.294 6.237 1.00 94.50 83 GLN A N 1
ATOM 613 C CA . GLN A 1 83 ? 4.828 6.869 5.677 1.00 94.50 83 GLN A CA 1
ATOM 614 C C . GLN A 1 83 ? 5.472 5.852 4.745 1.00 94.50 83 GLN A C 1
ATOM 616 O O . GLN A 1 83 ? 5.518 4.660 5.054 1.00 94.50 83 GLN A O 1
ATOM 621 N N . LEU A 1 84 ? 5.940 6.308 3.587 1.00 93.12 84 LEU A N 1
ATOM 622 C CA . LEU A 1 84 ? 6.598 5.446 2.609 1.00 93.12 84 LEU A CA 1
ATOM 623 C C . LEU A 1 84 ? 7.640 6.205 1.796 1.00 93.12 84 LEU A C 1
ATOM 625 O O . LEU A 1 84 ? 7.492 7.406 1.566 1.00 93.12 84 LEU A O 1
ATOM 629 N N . VAL A 1 85 ? 8.667 5.504 1.316 1.00 90.31 85 VAL A N 1
ATOM 630 C CA . VAL A 1 85 ? 9.638 6.061 0.368 1.00 90.31 85 VAL A CA 1
ATOM 631 C C . VAL A 1 85 ? 9.358 5.503 -1.022 1.00 90.31 85 VAL A C 1
ATOM 633 O O . VAL A 1 85 ? 9.427 4.295 -1.240 1.00 90.31 85 VAL A O 1
ATOM 636 N N . SER A 1 86 ? 9.042 6.370 -1.983 1.00 90.06 86 SER A N 1
ATOM 637 C CA . SER A 1 86 ? 8.807 5.968 -3.372 1.00 90.06 86 SER A CA 1
ATOM 638 C C . SER A 1 86 ? 9.978 6.357 -4.266 1.00 90.06 86 SER A C 1
ATOM 640 O O . SER A 1 86 ? 10.554 7.433 -4.134 1.00 90.06 86 SER A O 1
ATOM 642 N N . SER A 1 87 ? 10.313 5.495 -5.223 1.00 86.06 87 SER A N 1
ATOM 643 C CA . SER A 1 87 ? 11.279 5.814 -6.287 1.00 86.06 87 SER A CA 1
ATOM 644 C C . SER A 1 87 ? 10.606 6.381 -7.545 1.00 86.06 87 SER A C 1
ATOM 646 O O . SER A 1 87 ? 11.279 6.630 -8.541 1.00 86.06 87 SER A O 1
ATOM 648 N N . ILE A 1 88 ? 9.278 6.545 -7.526 1.00 84.00 88 ILE A N 1
ATOM 649 C CA . ILE A 1 88 ? 8.480 7.015 -8.663 1.00 84.00 88 ILE A CA 1
ATOM 650 C C . ILE A 1 88 ? 7.303 7.886 -8.214 1.00 84.00 88 ILE A C 1
ATOM 652 O O . ILE A 1 88 ? 6.708 7.657 -7.157 1.00 84.00 88 ILE A O 1
ATOM 656 N N . GLU A 1 89 ? 6.929 8.846 -9.059 1.00 89.31 89 GLU A N 1
ATOM 657 C CA . GLU A 1 89 ? 5.638 9.514 -8.951 1.00 89.31 89 GLU A CA 1
ATOM 658 C C . GLU A 1 89 ? 4.512 8.672 -9.573 1.00 89.31 89 GLU A C 1
ATOM 660 O O . GLU A 1 89 ? 4.557 8.334 -10.757 1.00 89.31 89 GLU A O 1
ATOM 665 N N . SER A 1 90 ? 3.511 8.279 -8.783 1.00 88.88 90 SER A N 1
ATOM 666 C CA . SER A 1 90 ? 2.434 7.408 -9.269 1.00 88.88 90 SER A CA 1
ATOM 667 C C . SER A 1 90 ? 1.189 7.460 -8.388 1.00 88.88 90 SER A C 1
ATOM 669 O O . SER A 1 90 ? 1.261 7.777 -7.200 1.00 88.88 90 SER A O 1
ATOM 671 N N . LEU A 1 91 ? 0.042 7.093 -8.966 1.00 92.94 91 LEU A N 1
ATOM 672 C CA . LEU A 1 91 ? -1.183 6.865 -8.210 1.00 92.94 91 LEU A CA 1
ATOM 673 C C . LEU A 1 91 ? -1.018 5.611 -7.341 1.00 92.94 91 LEU A C 1
ATOM 675 O O . LEU A 1 91 ? -0.808 4.505 -7.844 1.00 92.94 91 LEU A O 1
ATOM 679 N N . THR A 1 92 ? -1.132 5.802 -6.034 1.00 92.75 92 THR A N 1
ATOM 680 C CA . THR A 1 92 ? -0.987 4.776 -5.008 1.00 92.75 92 THR A CA 1
ATOM 681 C C . THR A 1 92 ? -2.317 4.531 -4.318 1.00 92.75 92 THR A C 1
ATOM 683 O O . THR A 1 92 ? -2.984 5.472 -3.889 1.00 92.75 92 THR A O 1
ATOM 686 N N . PHE A 1 93 ? -2.690 3.263 -4.173 1.00 95.50 93 PHE A N 1
ATOM 687 C CA . PHE A 1 93 ? -3.886 2.839 -3.451 1.00 95.50 93 PHE A CA 1
ATOM 688 C C . PHE A 1 93 ? -3.507 2.266 -2.093 1.00 95.50 93 PHE A C 1
ATOM 690 O O . PHE A 1 93 ? -2.703 1.343 -2.011 1.00 95.50 93 PHE A O 1
ATOM 697 N N . VAL A 1 94 ? -4.145 2.758 -1.036 1.00 96.62 94 VAL A N 1
ATOM 698 C CA . VAL A 1 94 ? -4.098 2.172 0.303 1.00 96.62 94 VAL A CA 1
ATOM 699 C C . VAL A 1 94 ? -5.432 1.505 0.558 1.00 96.62 94 VAL A C 1
ATOM 701 O O . VAL A 1 94 ? -6.466 2.166 0.592 1.00 96.62 94 VAL A O 1
ATOM 704 N N . SER A 1 95 ? -5.414 0.188 0.707 1.00 96.19 95 SER A N 1
ATOM 705 C CA . SER A 1 95 ? -6.600 -0.634 0.932 1.00 96.19 95 SER A CA 1
ATOM 706 C C . SER A 1 95 ? -6.448 -1.381 2.246 1.00 96.19 95 SER A C 1
ATOM 708 O O . SER A 1 95 ? -5.420 -2.009 2.474 1.00 96.19 95 SER A O 1
ATOM 710 N N . MET A 1 96 ? -7.453 -1.335 3.108 1.00 96.62 96 MET A N 1
ATOM 711 C CA . MET A 1 96 ? -7.468 -2.067 4.365 1.00 96.62 96 MET A CA 1
ATOM 712 C C . MET A 1 96 ? -8.448 -3.226 4.272 1.00 96.62 96 MET A C 1
ATOM 714 O O . MET A 1 96 ? -9.592 -3.042 3.864 1.00 96.62 96 MET A O 1
ATOM 718 N N . TYR A 1 97 ? -8.003 -4.403 4.687 1.00 96.56 97 TYR A N 1
ATOM 719 C CA . TYR A 1 97 ? -8.776 -5.632 4.693 1.00 96.56 97 TYR A CA 1
ATOM 720 C C . TYR A 1 97 ? -8.865 -6.171 6.114 1.00 96.56 97 TYR A C 1
ATOM 722 O O . TYR A 1 97 ? -7.881 -6.138 6.856 1.00 96.56 97 TYR A O 1
ATOM 730 N N . SER A 1 98 ? -10.022 -6.701 6.494 1.00 95.31 98 SER A N 1
ATOM 731 C CA . SER A 1 98 ? -10.113 -7.517 7.708 1.00 95.31 98 SER A CA 1
ATOM 732 C C . SER A 1 98 ? -9.491 -8.906 7.474 1.00 95.31 98 SER A C 1
ATOM 734 O O . SER A 1 98 ? -9.213 -9.289 6.334 1.00 95.31 98 SER A O 1
ATOM 736 N N . LEU A 1 99 ? -9.261 -9.692 8.534 1.00 92.25 99 LEU A N 1
ATOM 737 C CA . LEU A 1 99 ? -8.637 -11.025 8.420 1.00 92.25 99 LEU A CA 1
ATOM 738 C C . LEU A 1 99 ? -9.426 -12.032 7.567 1.00 92.25 99 LEU A C 1
ATOM 740 O O . LEU A 1 99 ? -8.840 -12.999 7.089 1.00 92.25 99 LEU A O 1
ATOM 744 N N . ASN A 1 100 ? -10.729 -11.822 7.367 1.00 92.94 100 ASN A N 1
ATOM 745 C CA . ASN A 1 100 ? -11.533 -12.669 6.484 1.00 92.94 100 ASN A CA 1
ATOM 746 C C . ASN A 1 100 ? -11.391 -12.291 4.992 1.00 92.94 100 ASN A C 1
ATOM 748 O O . ASN A 1 100 ? -11.995 -12.939 4.141 1.00 92.94 100 ASN A O 1
ATOM 752 N N . GLY A 1 101 ? -10.614 -11.248 4.674 1.00 90.88 101 GLY A N 1
ATOM 753 C CA . GLY A 1 101 ? -10.384 -10.754 3.316 1.00 90.88 101 GLY A CA 1
ATOM 754 C C . GLY A 1 101 ? -11.353 -9.666 2.842 1.00 90.88 101 GLY A C 1
ATOM 755 O O . GLY A 1 101 ? -11.185 -9.164 1.734 1.00 90.88 101 GLY A O 1
ATOM 756 N N . ALA A 1 102 ? -12.337 -9.255 3.648 1.00 94.31 102 ALA A N 1
ATOM 757 C CA . ALA A 1 102 ? -13.245 -8.166 3.290 1.00 94.31 102 ALA A CA 1
ATOM 758 C C . ALA A 1 102 ? -12.517 -6.813 3.267 1.00 94.31 102 ALA A C 1
ATOM 760 O O . ALA A 1 102 ? -11.843 -6.463 4.239 1.00 94.31 102 ALA A O 1
ATOM 761 N N . LEU A 1 103 ? -12.6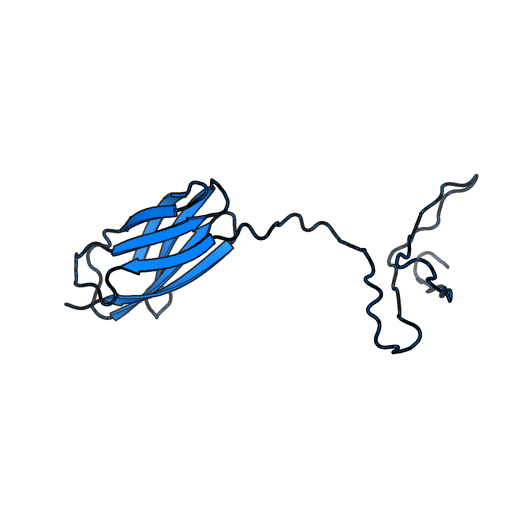82 -6.048 2.182 1.00 95.62 103 LEU A N 1
ATOM 762 C CA . LEU A 1 103 ? -12.210 -4.666 2.061 1.00 95.62 103 LEU A CA 1
ATOM 763 C C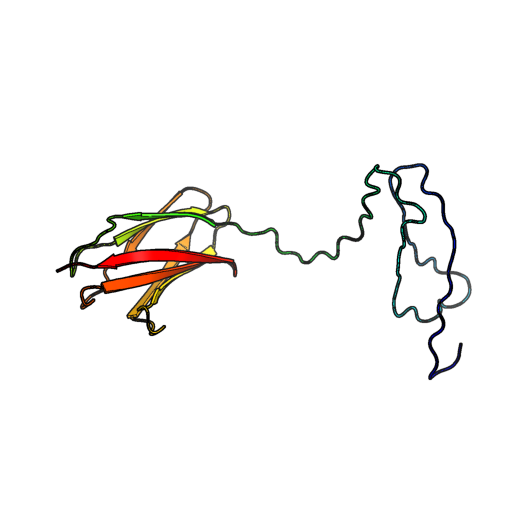 . LEU A 1 103 ? -13.053 -3.757 2.966 1.00 95.62 103 LEU A C 1
ATOM 765 O O . LEU A 1 103 ? -14.262 -3.656 2.777 1.00 95.62 103 LEU A O 1
ATOM 769 N N . VAL A 1 104 ? -12.411 -3.094 3.927 1.00 95.56 104 VAL A N 1
ATOM 770 C CA . VAL A 1 104 ? -13.072 -2.218 4.913 1.00 95.56 104 VAL A CA 1
ATOM 771 C C . VAL A 1 104 ? -12.751 -0.737 4.721 1.00 95.56 104 VAL A C 1
ATOM 773 O O . VAL A 1 104 ? -13.491 0.116 5.192 1.00 95.56 104 VAL A O 1
ATOM 776 N N . TYR A 1 105 ? -11.660 -0.411 4.025 1.00 95.06 105 TYR A N 1
ATOM 777 C CA . TYR A 1 105 ? -11.288 0.970 3.725 1.00 95.06 105 TYR A CA 1
ATOM 778 C C . TYR A 1 105 ? -10.455 1.033 2.451 1.00 95.06 105 TYR A C 1
ATOM 780 O O . TYR A 1 105 ? -9.627 0.154 2.212 1.00 95.06 105 TYR A O 1
ATOM 788 N N . GLN A 1 106 ? -10.621 2.090 1.660 1.00 95.00 106 GLN A N 1
ATOM 789 C CA . GLN A 1 106 ? -9.751 2.364 0.525 1.00 95.00 106 GLN A CA 1
ATOM 790 C C . GLN A 1 106 ? -9.589 3.869 0.314 1.00 95.00 106 GLN A C 1
ATOM 792 O O . GLN A 1 106 ? -10.556 4.624 0.393 1.00 95.00 106 GLN A O 1
ATOM 797 N N . LYS A 1 107 ? -8.363 4.302 0.020 1.00 94.50 107 LYS A N 1
ATOM 798 C CA . LYS A 1 107 ? -8.042 5.678 -0.372 1.00 94.50 107 LYS A CA 1
ATOM 799 C C . LYS A 1 107 ? -6.910 5.667 -1.390 1.00 94.50 107 LYS A C 1
ATOM 801 O O . LYS A 1 107 ? -6.030 4.811 -1.321 1.00 94.50 107 LYS A O 1
ATOM 806 N N . SER A 1 108 ? -6.921 6.609 -2.325 1.00 94.81 108 SER A N 1
ATOM 807 C CA . SER A 1 108 ? -5.841 6.787 -3.296 1.00 94.81 108 SER A CA 1
ATOM 808 C C . SER A 1 108 ? -5.158 8.139 -3.130 1.00 94.81 108 SER A C 1
ATOM 810 O O . SER A 1 108 ? -5.803 9.117 -2.751 1.00 94.81 108 SER A O 1
ATOM 812 N N . PHE A 1 109 ? -3.868 8.202 -3.448 1.00 94.12 109 PHE A N 1
ATOM 813 C CA . PHE A 1 109 ? -3.096 9.441 -3.501 1.00 94.12 109 PHE A CA 1
ATOM 814 C C . PHE A 1 109 ? -1.938 9.335 -4.479 1.00 94.12 109 PHE A C 1
ATOM 816 O O . PHE A 1 109 ? -1.472 8.239 -4.782 1.00 94.12 109 PHE A O 1
ATOM 823 N N . THR A 1 110 ? -1.461 10.474 -4.964 1.00 93.06 110 THR A N 1
ATOM 824 C CA . THR A 1 110 ? -0.232 10.523 -5.753 1.00 93.06 110 THR A CA 1
ATOM 825 C C . THR A 1 110 ? 0.956 10.506 -4.802 1.00 93.06 110 THR A C 1
ATOM 827 O O . THR A 1 110 ? 1.103 11.409 -3.981 1.00 93.06 110 THR A O 1
ATOM 830 N N . THR A 1 111 ? 1.788 9.474 -4.891 1.00 91.62 111 THR A N 1
ATOM 831 C CA . THR A 1 111 ? 3.115 9.480 -4.265 1.00 91.62 111 THR A CA 1
ATOM 832 C C . THR A 1 111 ? 4.077 10.232 -5.161 1.00 91.62 111 THR A C 1
ATOM 834 O O . THR A 1 111 ? 3.982 10.061 -6.369 1.00 91.62 111 THR A O 1
ATOM 837 N N . PHE A 1 112 ? 5.028 10.961 -4.591 1.00 90.50 112 PHE A N 1
ATOM 838 C CA . PHE A 1 112 ? 6.158 11.600 -5.262 1.00 90.50 112 PHE A CA 1
ATOM 839 C C . PHE A 1 112 ? 7.455 10.830 -4.993 1.00 90.50 112 PHE A C 1
ATOM 841 O O . PHE A 1 112 ? 7.525 10.011 -4.076 1.00 90.50 112 PHE A O 1
ATOM 848 N N . VAL A 1 113 ? 8.503 11.089 -5.774 1.00 89.44 113 VAL A N 1
ATOM 849 C CA . VAL A 1 113 ? 9.834 10.526 -5.499 1.00 89.44 113 VAL A CA 1
ATOM 850 C C . VAL A 1 113 ? 10.331 11.010 -4.128 1.00 89.44 113 VAL A C 1
ATOM 852 O O . VAL A 1 113 ? 10.297 12.202 -3.838 1.00 89.44 113 VAL A O 1
ATOM 855 N N . GLY A 1 114 ? 10.818 10.088 -3.298 1.00 89.25 114 GLY A N 1
ATOM 856 C CA . GLY A 1 114 ? 11.265 10.349 -1.931 1.00 89.25 114 GLY A CA 1
ATOM 857 C C . GLY A 1 114 ? 10.218 9.988 -0.876 1.00 89.25 114 GLY A C 1
ATOM 858 O O . GLY A 1 114 ? 9.445 9.044 -1.045 1.00 89.25 114 GLY A O 1
ATOM 859 N N . HIS A 1 115 ? 10.237 10.703 0.249 1.00 92.12 115 HIS A N 1
ATOM 860 C CA . HIS A 1 115 ? 9.342 10.459 1.380 1.00 92.12 115 HIS A CA 1
ATOM 861 C C . HIS A 1 115 ? 7.932 10.974 1.099 1.00 92.12 115 HIS A C 1
ATOM 863 O O . HIS A 1 115 ? 7.744 12.097 0.641 1.00 92.12 115 HIS A O 1
ATOM 869 N N . ASN A 1 116 ? 6.944 10.152 1.426 1.00 93.25 116 ASN A N 1
ATOM 870 C CA . ASN A 1 116 ? 5.531 10.467 1.322 1.00 93.25 116 ASN A CA 1
ATOM 871 C C . ASN A 1 116 ? 4.849 10.166 2.645 1.00 93.25 116 ASN A C 1
ATOM 873 O O . ASN A 1 116 ? 5.180 9.180 3.308 1.00 93.25 116 ASN A O 1
ATOM 877 N N . GLU A 1 117 ? 3.859 10.983 2.976 1.00 94.94 117 GLU A N 1
ATOM 878 C CA . GLU A 1 117 ? 3.039 10.822 4.165 1.00 94.94 117 GLU A CA 1
ATOM 879 C C . GLU A 1 117 ? 1.563 10.979 3.799 1.00 94.94 117 GLU A C 1
ATOM 881 O O . GLU A 1 117 ? 1.190 11.855 3.017 1.00 94.94 117 GLU A O 1
ATOM 886 N N . MET A 1 118 ? 0.721 10.111 4.353 1.00 93.94 118 MET A N 1
ATOM 887 C CA . MET A 1 118 ? -0.727 10.175 4.198 1.00 93.94 118 MET A CA 1
ATOM 888 C C . MET A 1 118 ? -1.425 9.814 5.505 1.00 93.94 118 MET A C 1
ATOM 890 O O . MET A 1 118 ? -1.093 8.818 6.140 1.00 93.94 118 MET A O 1
ATOM 894 N N . GLU A 1 119 ? -2.485 10.550 5.829 1.00 95.25 119 GLU A N 1
ATOM 895 C CA . GLU A 1 119 ? -3.406 10.195 6.906 1.00 95.25 119 GLU A CA 1
ATOM 896 C C . GLU A 1 119 ? -4.625 9.420 6.374 1.00 95.25 119 GLU A C 1
ATOM 898 O O . GLU A 1 119 ? -5.303 9.823 5.409 1.00 95.25 119 GLU A O 1
ATOM 903 N N . LEU A 1 120 ? -4.905 8.293 7.028 1.00 93.88 120 LEU A N 1
ATOM 904 C CA . LEU A 1 120 ? -6.109 7.488 6.866 1.00 93.88 120 LEU A CA 1
ATOM 905 C C . LEU A 1 120 ? -7.027 7.723 8.063 1.00 93.88 120 LEU A C 1
ATOM 907 O O . LEU A 1 120 ? -6.581 7.695 9.208 1.00 93.88 120 LEU A O 1
ATOM 911 N N . PHE A 1 121 ? -8.317 7.866 7.782 1.00 92.19 121 PHE A N 1
ATOM 912 C CA . PHE A 1 121 ? -9.370 7.993 8.788 1.00 92.19 121 PHE A CA 1
ATOM 913 C C . PHE A 1 121 ? -10.410 6.901 8.533 1.00 92.19 121 PHE A C 1
ATOM 915 O O . PHE A 1 121 ? -11.455 7.177 7.943 1.00 92.19 121 PHE A O 1
ATOM 922 N N . PRO A 1 122 ? -10.093 5.631 8.832 1.00 86.62 122 PRO A N 1
ATOM 923 C CA . PRO A 1 122 ? -11.065 4.568 8.671 1.00 86.62 122 PRO A CA 1
ATOM 924 C C . PRO A 1 122 ? -12.102 4.655 9.797 1.00 86.62 122 PRO A C 1
ATOM 926 O O . PRO A 1 122 ? -11.800 4.438 10.970 1.00 86.62 122 PRO A O 1
ATOM 929 N N . GLU A 1 123 ? -13.331 5.004 9.435 1.00 85.50 123 GLU A N 1
ATOM 930 C CA . GLU A 1 123 ? -14.445 5.075 10.377 1.00 85.50 123 GLU A CA 1
ATOM 931 C C . GLU A 1 123 ? -14.989 3.678 10.691 1.00 85.50 123 GLU A C 1
ATOM 933 O O . GLU A 1 123 ? -14.985 2.788 9.839 1.00 85.50 123 GLU A O 1
ATOM 938 N N . ASN A 1 124 ? -15.509 3.497 11.908 1.00 83.12 124 ASN A N 1
ATOM 939 C CA . ASN A 1 124 ? -16.267 2.305 12.309 1.00 83.12 124 ASN A CA 1
ATOM 940 C C . ASN A 1 124 ? -15.505 0.969 12.197 1.00 83.12 124 ASN A C 1
ATOM 942 O O . ASN A 1 124 ? -16.119 -0.080 12.010 1.00 83.12 124 ASN A O 1
ATOM 946 N N . LEU A 1 125 ? -14.177 0.978 12.350 1.00 90.00 125 LEU A N 1
ATOM 947 C CA . LEU A 1 125 ? -13.420 -0.266 12.494 1.00 90.00 125 LEU A CA 1
ATOM 948 C C . LEU A 1 125 ? -13.692 -0.907 13.857 1.00 90.00 125 LEU A C 1
ATOM 950 O O . LEU A 1 125 ? -13.591 -0.258 14.900 1.00 90.00 125 LEU A O 1
ATOM 954 N N . GLU A 1 126 ? -13.993 -2.201 13.850 1.00 92.12 126 GLU A N 1
ATOM 955 C CA . GLU A 1 126 ? -14.056 -3.003 15.069 1.00 92.12 126 GLU A CA 1
ATOM 956 C C . GLU A 1 126 ? -12.652 -3.377 15.552 1.00 92.12 126 GLU A C 1
ATOM 958 O O . GLU A 1 126 ? -11.709 -3.466 14.757 1.00 92.12 126 GLU A O 1
ATOM 963 N N . ALA A 1 127 ? -12.501 -3.613 16.856 1.00 93.50 127 ALA A N 1
ATOM 964 C CA . ALA A 1 127 ? -11.232 -4.063 17.413 1.00 93.50 127 ALA A CA 1
ATOM 965 C C . ALA A 1 127 ? -10.809 -5.395 16.775 1.00 93.50 127 ALA A C 1
ATOM 967 O O . ALA A 1 127 ? -11.592 -6.341 16.678 1.00 93.50 127 ALA A O 1
ATOM 968 N N . GLY A 1 128 ? -9.559 -5.479 16.328 1.00 94.81 128 GLY A N 1
ATOM 969 C CA . GLY A 1 128 ? -9.091 -6.636 15.578 1.00 94.81 128 GLY A CA 1
ATOM 970 C C . GLY A 1 128 ? -7.794 -6.398 14.823 1.00 94.81 128 GLY A C 1
ATOM 971 O O . GLY A 1 128 ? -7.107 -5.393 14.998 1.00 94.81 128 GLY A O 1
ATOM 972 N N . ILE A 1 129 ? -7.442 -7.363 13.981 1.00 95.81 129 ILE A N 1
ATOM 973 C CA . ILE A 1 129 ? -6.262 -7.297 13.119 1.00 95.81 129 ILE A CA 1
ATOM 974 C C . ILE A 1 129 ? -6.721 -6.986 11.698 1.00 95.81 129 ILE A C 1
ATOM 976 O O . ILE A 1 129 ? -7.669 -7.590 11.197 1.00 95.81 129 ILE A O 1
ATOM 980 N N . TYR A 1 130 ? -5.999 -6.085 11.041 1.00 96.75 130 TYR A N 1
ATOM 981 C CA . TYR A 1 130 ? -6.251 -5.694 9.663 1.00 96.75 130 TYR A CA 1
ATOM 982 C C . TYR A 1 130 ? -4.968 -5.776 8.839 1.00 96.75 130 TYR A C 1
ATOM 984 O O . TYR A 1 130 ? -3.854 -5.605 9.350 1.00 96.75 130 TYR A O 1
ATOM 992 N N . LEU A 1 131 ? -5.131 -6.041 7.547 1.00 97.31 131 LEU A N 1
ATOM 993 C CA . LEU A 1 131 ? -4.070 -5.982 6.553 1.00 97.31 131 LEU A CA 1
ATOM 994 C C . LEU A 1 131 ? -4.230 -4.705 5.736 1.00 97.31 131 LEU A C 1
ATOM 996 O O . LEU A 1 131 ? -5.262 -4.485 5.114 1.00 97.31 131 LEU A O 1
ATOM 1000 N N . VAL A 1 132 ? -3.197 -3.878 5.710 1.00 96.69 132 VAL A N 1
ATOM 1001 C CA . VAL A 1 132 ? -3.104 -2.692 4.866 1.00 96.69 132 VAL A CA 1
ATOM 1002 C C . VAL A 1 132 ? -2.246 -3.038 3.662 1.00 96.69 132 VAL A C 1
ATOM 1004 O O . VAL A 1 132 ? -1.069 -3.373 3.797 1.00 96.69 132 VAL A O 1
ATOM 1007 N N . LYS A 1 133 ? -2.853 -2.972 2.485 1.00 95.31 133 LYS A N 1
ATOM 1008 C CA . LYS A 1 133 ? -2.218 -3.132 1.186 1.00 95.31 133 LYS A CA 1
ATOM 1009 C C . LYS A 1 133 ? -1.943 -1.762 0.582 1.00 95.31 133 LYS A C 1
ATOM 1011 O O . LYS A 1 133 ? -2.864 -0.963 0.448 1.00 95.31 133 LYS A O 1
ATOM 1016 N N . ILE A 1 134 ? -0.699 -1.522 0.199 1.00 95.06 134 ILE A N 1
ATOM 1017 C CA . ILE A 1 134 ? -0.250 -0.331 -0.510 1.00 95.06 134 ILE A CA 1
ATOM 1018 C C . ILE A 1 134 ? 0.137 -0.780 -1.915 1.00 95.06 134 ILE A C 1
ATOM 1020 O O . ILE A 1 134 ? 1.047 -1.591 -2.063 1.00 95.06 134 ILE A O 1
ATOM 1024 N N . SER A 1 135 ? -0.577 -0.289 -2.921 1.00 92.56 135 SER A N 1
ATOM 1025 C CA . SER A 1 135 ? -0.37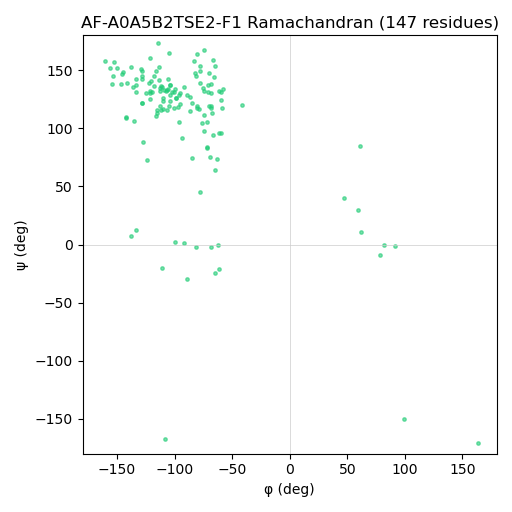8 -0.638 -4.327 1.00 92.56 135 SER A CA 1
ATOM 1026 C C . SER A 1 135 ? 0.083 0.589 -5.103 1.00 92.56 135 SER A C 1
ATOM 1028 O O . SER A 1 135 ? -0.701 1.519 -5.278 1.00 92.56 135 SER A O 1
ATOM 1030 N N . THR A 1 136 ? 1.319 0.578 -5.598 1.00 89.81 136 THR A N 1
ATOM 1031 C CA . THR A 1 136 ? 1.933 1.693 -6.340 1.00 89.81 136 THR A CA 1
ATOM 1032 C C . THR A 1 136 ? 2.510 1.181 -7.650 1.00 89.81 136 THR A C 1
ATOM 1034 O O . THR A 1 136 ? 3.367 0.298 -7.642 1.00 89.81 136 THR A O 1
ATOM 1037 N N . ALA A 1 137 ? 2.055 1.720 -8.785 1.00 84.88 137 ALA A N 1
ATOM 1038 C CA . ALA A 1 137 ? 2.538 1.333 -10.119 1.00 84.88 137 ALA A CA 1
ATOM 1039 C C . ALA A 1 137 ? 2.613 -0.200 -10.343 1.00 84.88 137 ALA A C 1
ATOM 1041 O O . ALA A 1 137 ? 3.579 -0.712 -10.907 1.00 84.88 137 ALA A O 1
ATOM 1042 N N . GLY A 1 138 ? 1.615 -0.943 -9.846 1.00 79.12 138 GLY A N 1
ATOM 1043 C CA . GLY A 1 138 ? 1.541 -2.407 -9.950 1.00 79.12 138 GLY A CA 1
ATOM 1044 C C . GLY A 1 138 ? 2.362 -3.195 -8.919 1.00 79.12 138 GLY A C 1
ATOM 1045 O O . GLY A 1 138 ? 2.321 -4.422 -8.937 1.00 79.12 138 GLY A O 1
ATOM 1046 N N . ASN A 1 139 ? 3.082 -2.527 -8.013 1.00 83.19 139 ASN A N 1
ATOM 1047 C CA . ASN A 1 139 ? 3.791 -3.165 -6.906 1.00 83.19 139 ASN A CA 1
ATOM 1048 C C . ASN A 1 139 ? 2.942 -3.118 -5.640 1.00 83.19 139 ASN A C 1
ATOM 1050 O O . ASN A 1 139 ? 2.488 -2.050 -5.233 1.00 83.19 139 ASN A O 1
ATOM 1054 N N . ASP A 1 140 ? 2.779 -4.277 -5.007 1.00 88.31 140 ASP A N 1
ATOM 1055 C CA . ASP A 1 140 ? 1.983 -4.434 -3.798 1.00 88.31 140 ASP A CA 1
ATOM 1056 C C . ASP A 1 140 ? 2.873 -4.630 -2.571 1.00 88.31 140 ASP A C 1
ATOM 1058 O O . ASP A 1 140 ? 3.768 -5.476 -2.546 1.00 88.31 140 ASP A O 1
ATOM 1062 N N . MET A 1 141 ? 2.569 -3.889 -1.513 1.00 89.50 141 MET A N 1
ATOM 1063 C CA . MET A 1 141 ? 3.133 -4.067 -0.184 1.00 89.50 141 MET A CA 1
ATOM 1064 C C . MET A 1 141 ? 2.029 -4.318 0.829 1.00 89.50 141 MET A C 1
ATOM 1066 O O . MET A 1 141 ? 0.995 -3.661 0.802 1.00 89.50 141 MET A O 1
ATOM 1070 N N . LEU A 1 142 ? 2.261 -5.244 1.756 1.00 92.69 142 LEU A N 1
ATOM 1071 C CA . LEU A 1 142 ? 1.314 -5.581 2.815 1.00 92.69 142 LEU A CA 1
ATOM 1072 C C . LEU A 1 142 ? 1.909 -5.276 4.189 1.00 92.69 142 LEU A C 1
ATOM 1074 O O . LEU A 1 142 ? 3.066 -5.593 4.472 1.00 92.69 142 LEU A O 1
ATOM 1078 N N . LYS A 1 143 ? 1.097 -4.682 5.061 1.00 94.38 143 LYS A N 1
ATOM 1079 C CA . LYS A 1 143 ? 1.422 -4.403 6.460 1.00 94.38 143 LYS A CA 1
ATOM 1080 C C . LYS A 1 143 ? 0.261 -4.816 7.351 1.00 94.38 143 LYS A C 1
ATOM 1082 O O . LYS A 1 143 ? -0.897 -4.644 7.000 1.00 94.3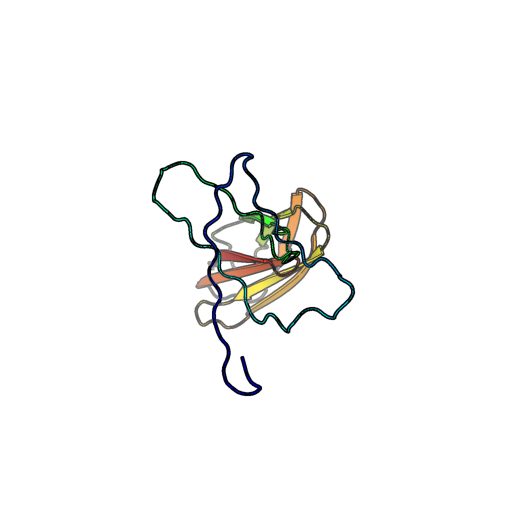8 143 LYS A O 1
ATOM 1087 N N . LYS A 1 144 ? 0.576 -5.364 8.520 1.00 95.50 144 LYS A N 1
ATOM 1088 C CA . LYS A 1 144 ? -0.410 -5.708 9.548 1.00 95.50 144 LYS A CA 1
ATOM 1089 C C . LYS A 1 144 ? -0.567 -4.536 10.513 1.00 95.50 144 LYS A C 1
ATOM 1091 O O . LYS A 1 144 ? 0.443 -4.020 10.990 1.00 95.50 144 LYS A O 1
ATOM 1096 N N . ILE A 1 145 ? -1.801 -4.201 10.870 1.00 96.19 145 ILE A N 1
ATOM 1097 C CA . ILE A 1 145 ? -2.121 -3.244 11.933 1.00 96.19 145 ILE A CA 1
ATOM 1098 C C . ILE A 1 145 ? -3.116 -3.854 12.923 1.00 96.19 145 ILE A C 1
ATOM 1100 O O . ILE A 1 145 ? -3.908 -4.728 12.564 1.00 96.19 145 ILE A O 1
ATOM 1104 N N . ILE A 1 146 ? -3.031 -3.434 14.184 1.00 96.31 146 ILE A N 1
ATOM 1105 C CA . ILE A 1 146 ? -3.929 -3.858 15.261 1.00 96.31 146 ILE A CA 1
ATOM 1106 C C . ILE A 1 146 ? -4.805 -2.666 15.642 1.00 96.31 146 ILE A C 1
ATOM 1108 O O . ILE A 1 146 ? -4.265 -1.630 16.017 1.00 96.31 146 ILE A O 1
ATOM 1112 N N . VAL A 1 147 ? -6.126 -2.826 15.587 1.00 95.81 147 VAL A N 1
ATOM 1113 C CA . VAL A 1 147 ? -7.111 -1.838 16.049 1.00 95.81 147 VAL A CA 1
ATOM 1114 C C . VAL A 1 147 ? -7.615 -2.240 17.433 1.00 95.81 147 VAL A C 1
ATOM 1116 O O . VAL A 1 147 ? -7.938 -3.409 17.664 1.00 95.81 147 VAL A O 1
ATOM 1119 N N . LYS A 1 148 ? -7.682 -1.280 18.353 1.00 93.75 148 LYS A N 1
ATOM 1120 C CA . LYS A 1 148 ? -8.198 -1.433 19.718 1.00 93.75 148 LYS A CA 1
ATOM 1121 C C . LYS A 1 148 ? -9.362 -0.476 19.974 1.00 93.75 148 LYS A C 1
ATOM 1123 O O . LYS A 1 148 ? -9.515 0.512 19.264 1.00 93.75 148 LYS A O 1
ATOM 1128 N N . ASN A 1 149 ? -10.156 -0.790 20.994 1.00 88.06 149 ASN A N 1
ATOM 1129 C CA . ASN A 1 149 ? -11.153 0.126 21.552 1.00 88.06 149 ASN A CA 1
ATOM 1130 C C . ASN A 1 149 ? -10.489 1.189 22.418 1.00 88.06 149 ASN A C 1
ATOM 1132 O O . ASN A 1 149 ? -9.498 0.828 23.098 1.00 88.06 149 ASN A O 1
#